Protein AF-A0A1I4RV22-F1 (afdb_monomer)

Structure (mmCIF, N/CA/C/O backbone):
data_AF-A0A1I4RV22-F1
#
_entry.id   AF-A0A1I4RV22-F1
#
loop_
_atom_site.group_PDB
_atom_site.id
_atom_site.type_symbol
_atom_site.label_atom_id
_atom_site.label_alt_id
_atom_site.label_comp_id
_atom_site.label_asym_id
_atom_site.label_entity_id
_atom_site.label_seq_id
_atom_site.pdbx_PDB_ins_code
_atom_site.Cartn_x
_atom_site.Cartn_y
_atom_site.Cartn_z
_atom_site.occupancy
_atom_site.B_iso_or_equiv
_atom_site.auth_seq_id
_atom_site.auth_comp_id
_atom_site.auth_asym_id
_atom_site.auth_atom_id
_atom_site.pdbx_PDB_model_num
ATOM 1 N N . MET A 1 1 ? 9.138 0.463 -0.463 1.00 68.62 1 MET A N 1
ATOM 2 C CA . MET A 1 1 ? 8.761 -0.863 0.075 1.00 68.62 1 MET A CA 1
ATOM 3 C C . MET A 1 1 ? 7.288 -0.863 0.444 1.00 68.62 1 MET A C 1
ATOM 5 O O . MET A 1 1 ? 6.852 -0.019 1.222 1.00 68.62 1 MET A O 1
ATOM 9 N N . HIS A 1 2 ? 6.527 -1.793 -0.128 1.00 86.31 2 HIS A N 1
ATOM 10 C CA . HIS A 1 2 ? 5.065 -1.838 -0.021 1.00 86.31 2 HIS A CA 1
ATOM 11 C C . HIS A 1 2 ? 4.538 -2.118 1.388 1.00 86.31 2 HIS A C 1
ATOM 13 O O . HIS A 1 2 ? 3.397 -1.768 1.672 1.00 86.31 2 HIS A O 1
ATOM 19 N N . LEU A 1 3 ? 5.366 -2.645 2.295 1.00 90.81 3 LEU A N 1
ATOM 20 C CA . LEU A 1 3 ? 5.041 -2.759 3.719 1.00 90.81 3 LEU A CA 1
ATOM 21 C C . LEU A 1 3 ? 4.635 -1.400 4.314 1.00 90.81 3 LEU A C 1
ATOM 23 O O . LEU A 1 3 ? 3.527 -1.242 4.816 1.00 90.81 3 LEU A O 1
ATOM 27 N N . SER A 1 4 ? 5.505 -0.392 4.206 1.00 91.50 4 SER A N 1
ATOM 28 C CA . SER A 1 4 ? 5.252 0.942 4.762 1.00 91.50 4 SER A CA 1
ATOM 29 C C . SER A 1 4 ? 4.073 1.626 4.076 1.00 91.50 4 SER A C 1
ATOM 31 O O . SER A 1 4 ? 3.225 2.210 4.744 1.00 91.50 4 SER A O 1
ATOM 33 N N . PHE A 1 5 ? 3.992 1.523 2.748 1.00 92.50 5 PHE A N 1
ATOM 34 C CA . PHE A 1 5 ? 2.938 2.169 1.968 1.00 92.50 5 PHE A CA 1
ATOM 35 C C . PHE A 1 5 ? 1.549 1.596 2.286 1.00 92.50 5 PHE A C 1
ATOM 37 O O . PHE A 1 5 ? 0.619 2.351 2.567 1.00 92.50 5 PHE A O 1
ATOM 44 N N . THR A 1 6 ? 1.420 0.266 2.326 1.00 94.38 6 THR A N 1
ATOM 45 C CA . THR A 1 6 ? 0.161 -0.417 2.669 1.00 94.38 6 THR A CA 1
ATOM 46 C C . THR A 1 6 ? -0.255 -0.113 4.108 1.00 94.38 6 THR A C 1
ATOM 48 O O . THR A 1 6 ? -1.421 0.188 4.352 1.00 94.38 6 THR A O 1
ATOM 51 N N . SER A 1 7 ? 0.694 -0.120 5.054 1.00 94.25 7 SER A N 1
ATOM 52 C CA . SER A 1 7 ? 0.430 0.213 6.459 1.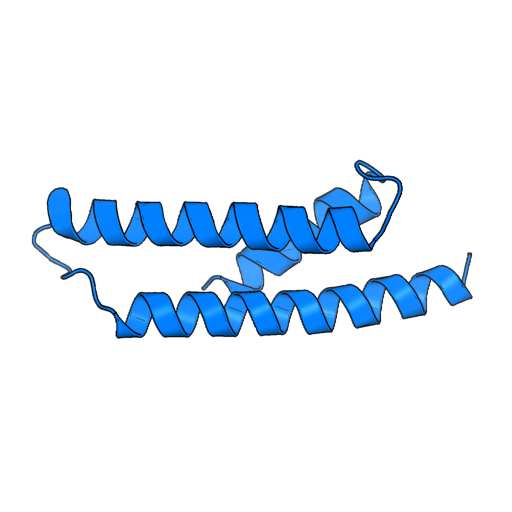00 94.25 7 SER A CA 1
ATOM 53 C C . SER A 1 7 ? -0.059 1.651 6.636 1.00 94.25 7 SER A C 1
ATOM 55 O O . SER A 1 7 ? -1.025 1.875 7.361 1.00 94.25 7 SER A O 1
ATOM 57 N N . LEU A 1 8 ? 0.559 2.626 5.957 1.00 95.38 8 LEU A N 1
ATOM 58 C CA . LEU A 1 8 ? 0.160 4.035 6.043 1.00 95.38 8 LEU A CA 1
ATOM 59 C C . LEU A 1 8 ? -1.263 4.257 5.525 1.00 95.38 8 LEU A C 1
ATOM 61 O O . LEU A 1 8 ? -2.080 4.853 6.227 1.00 95.38 8 LEU A O 1
ATOM 65 N N . TRP A 1 9 ? -1.584 3.735 4.337 1.00 94.56 9 TRP A N 1
ATOM 66 C CA . TRP A 1 9 ? -2.938 3.837 3.786 1.00 94.56 9 TRP A CA 1
ATOM 67 C C . TRP A 1 9 ? -3.966 3.108 4.643 1.00 94.56 9 TRP A C 1
ATOM 69 O O . TRP A 1 9 ? -5.050 3.630 4.889 1.00 94.56 9 TRP A O 1
ATOM 79 N N . GLY A 1 10 ? -3.610 1.930 5.150 1.00 95.38 10 GLY A N 1
ATOM 80 C CA . GLY A 1 10 ? -4.439 1.170 6.075 1.00 95.38 10 GLY A CA 1
ATOM 81 C C . GLY A 1 10 ? -4.786 1.925 7.345 1.00 95.38 10 GLY A C 1
ATOM 82 O O . GLY A 1 10 ? -5.958 2.030 7.706 1.00 95.38 10 GLY A O 1
ATOM 83 N N . MET A 1 11 ? -3.783 2.516 7.991 1.00 95.19 11 MET A N 1
ATOM 84 C CA . MET A 1 11 ? -3.997 3.353 9.169 1.00 95.19 11 MET A CA 1
ATOM 85 C C . MET A 1 11 ? -4.823 4.598 8.840 1.00 95.19 11 MET A C 1
ATOM 87 O O . MET A 1 11 ? -5.693 4.965 9.628 1.00 95.19 11 MET A O 1
ATOM 91 N N . ALA A 1 12 ? -4.584 5.237 7.692 1.00 95.38 12 ALA A N 1
ATOM 92 C CA . ALA A 1 12 ? -5.333 6.415 7.265 1.00 95.38 12 ALA A CA 1
ATOM 93 C C . ALA A 1 12 ? -6.823 6.097 7.067 1.00 95.38 12 ALA A C 1
ATOM 95 O O . ALA A 1 12 ? -7.673 6.796 7.621 1.00 95.38 12 ALA A O 1
ATOM 96 N N . PHE A 1 13 ? -7.154 5.015 6.355 1.00 95.81 13 PHE A N 1
ATOM 97 C CA . PHE A 1 13 ? -8.543 4.593 6.145 1.00 95.81 13 PHE A CA 1
ATOM 98 C C . PHE A 1 13 ? -9.218 4.139 7.440 1.00 95.81 13 PHE A C 1
ATOM 100 O O . PHE A 1 13 ? -10.381 4.470 7.667 1.00 95.81 13 PHE A O 1
ATOM 107 N N . PHE A 1 14 ? -8.496 3.426 8.310 1.00 93.25 14 PHE A N 1
ATOM 108 C CA . PHE A 1 14 ? -9.038 2.976 9.590 1.00 93.25 14 PHE A CA 1
ATOM 109 C C . PHE A 1 14 ? -9.338 4.148 10.534 1.00 93.25 14 PHE A C 1
ATOM 111 O O . PHE A 1 14 ? -10.441 4.241 11.068 1.00 93.25 14 PHE A O 1
ATOM 118 N N . LYS A 1 15 ? -8.388 5.077 10.710 1.00 92.81 15 LYS A N 1
ATOM 119 C CA . LYS A 1 15 ? -8.540 6.222 11.626 1.00 92.81 15 LYS A CA 1
ATOM 120 C C . LYS A 1 15 ? -9.555 7.250 11.143 1.00 92.81 15 LYS A C 1
ATOM 122 O O . LYS A 1 15 ? -10.258 7.827 11.962 1.00 92.81 15 LYS A O 1
ATOM 127 N N . SER A 1 16 ? -9.646 7.472 9.834 1.00 93.81 16 SER A N 1
ATOM 128 C CA . SER A 1 16 ? -10.670 8.357 9.264 1.00 93.81 16 SER A CA 1
ATOM 129 C C . SER A 1 16 ? -12.065 7.722 9.231 1.00 93.81 16 SER A C 1
ATOM 131 O O . SER A 1 16 ? -13.013 8.402 8.850 1.00 93.81 16 SER A O 1
ATOM 133 N N . LYS A 1 17 ? -12.191 6.434 9.603 1.00 91.69 17 LYS A N 1
ATOM 134 C CA . LYS A 1 17 ? -13.413 5.622 9.469 1.00 91.69 17 LYS A CA 1
ATOM 135 C C . LYS A 1 17 ? -13.999 5.716 8.046 1.00 91.69 17 LYS A C 1
ATOM 137 O O . LYS A 1 17 ? -15.208 5.671 7.859 1.00 91.69 17 LYS A O 1
ATOM 142 N N . PHE A 1 18 ? -13.129 5.832 7.034 1.00 93.69 18 PHE A N 1
ATOM 143 C CA . PHE A 1 18 ? -13.528 5.957 5.625 1.00 93.69 18 PHE A CA 1
ATOM 144 C C . PHE A 1 18 ? -14.313 4.733 5.132 1.00 93.69 18 PHE A C 1
ATOM 146 O O . PHE A 1 18 ? -15.159 4.839 4.249 1.00 93.69 18 PHE A O 1
ATOM 153 N N . PHE A 1 19 ? -14.041 3.563 5.717 1.00 94.00 19 PHE A N 1
ATOM 154 C CA . PHE A 1 19 ? -14.814 2.347 5.503 1.00 94.00 19 PHE A CA 1
ATOM 155 C C . PHE A 1 19 ? -15.405 1.836 6.818 1.00 94.00 19 PHE A C 1
ATOM 157 O O . PHE A 1 19 ? -14.698 1.738 7.819 1.00 94.00 19 PHE A O 1
ATOM 164 N N . ASP A 1 20 ? -16.657 1.375 6.768 1.00 90.19 20 ASP A N 1
ATOM 165 C CA . ASP A 1 20 ? -17.369 0.840 7.944 1.00 90.19 20 ASP A CA 1
ATOM 166 C C . ASP A 1 20 ? -16.860 -0.537 8.399 1.00 90.19 20 ASP A C 1
ATOM 168 O O . ASP A 1 20 ? -17.092 -0.971 9.524 1.00 90.19 20 ASP A O 1
ATOM 172 N N . ALA A 1 21 ? -16.180 -1.264 7.509 1.00 93.12 21 ALA A N 1
ATOM 173 C CA . ALA A 1 21 ? -15.725 -2.625 7.758 1.00 93.12 21 ALA A CA 1
ATOM 174 C C . ALA A 1 21 ? -14.205 -2.726 7.635 1.00 93.12 21 ALA A C 1
ATOM 176 O O . ALA A 1 21 ? -13.632 -2.341 6.615 1.00 93.12 21 ALA A O 1
ATOM 177 N N . VAL A 1 22 ? -13.563 -3.356 8.625 1.00 92.56 22 VAL A N 1
ATOM 178 C CA . VAL A 1 22 ? -12.112 -3.629 8.607 1.00 92.56 22 VAL A CA 1
ATOM 179 C C . VAL A 1 22 ? -11.712 -4.387 7.345 1.00 92.56 22 VAL A C 1
ATOM 181 O O . VAL A 1 22 ? -10.746 -4.009 6.699 1.00 92.56 22 VAL A O 1
ATOM 184 N N . ASN A 1 23 ? -12.504 -5.367 6.902 1.00 94.56 23 ASN A N 1
ATOM 185 C CA . ASN A 1 23 ? -12.222 -6.090 5.657 1.00 94.56 23 ASN A CA 1
ATOM 186 C C . ASN A 1 23 ? -12.127 -5.157 4.438 1.00 94.56 23 ASN A C 1
ATOM 188 O O . ASN A 1 23 ? -11.273 -5.370 3.583 1.00 94.56 23 ASN A O 1
ATOM 192 N N . LYS A 1 24 ? -12.951 -4.099 4.369 1.00 95.38 24 LYS A N 1
ATOM 193 C CA 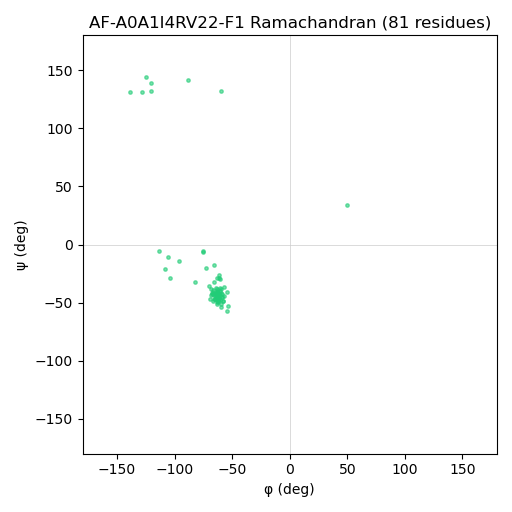. LYS A 1 24 ? -12.857 -3.094 3.299 1.00 95.38 24 LYS A CA 1
ATOM 194 C C . LYS A 1 24 ? -11.565 -2.285 3.428 1.00 95.38 24 LYS A C 1
ATOM 196 O O . LYS A 1 24 ? -10.880 -2.120 2.428 1.00 95.38 24 LYS A O 1
ATOM 201 N N . VAL A 1 25 ? -11.191 -1.862 4.641 1.00 96.00 25 VAL A N 1
ATOM 202 C CA . VAL A 1 25 ? -9.895 -1.201 4.895 1.00 96.00 25 VAL A CA 1
ATOM 203 C C . VAL A 1 25 ? -8.742 -2.065 4.379 1.00 96.00 25 VAL A C 1
ATOM 205 O O . VAL A 1 25 ? -7.947 -1.595 3.572 1.00 96.00 25 VAL A O 1
ATOM 208 N N . LEU A 1 26 ? -8.688 -3.340 4.778 1.00 96.50 26 LEU A N 1
ATOM 209 C CA . LEU A 1 26 ? -7.624 -4.263 4.376 1.00 96.50 26 LEU A CA 1
ATOM 210 C C . LEU A 1 26 ? -7.563 -4.431 2.848 1.00 96.50 26 LEU A C 1
ATOM 212 O O . LEU A 1 26 ? -6.505 -4.259 2.244 1.00 96.50 26 LEU A O 1
ATOM 216 N N . VAL A 1 27 ? -8.699 -4.729 2.210 1.00 97.12 27 VAL A N 1
ATOM 217 C CA . VAL A 1 27 ? -8.759 -4.967 0.759 1.00 97.12 27 VAL A CA 1
ATOM 218 C C . VAL A 1 27 ? -8.354 -3.722 -0.024 1.00 97.12 27 VAL A C 1
ATOM 220 O O . VAL A 1 27 ? -7.520 -3.817 -0.923 1.00 97.12 27 VAL A O 1
ATOM 223 N N . PHE A 1 28 ? -8.889 -2.548 0.317 1.00 97.06 28 PHE A N 1
ATOM 224 C CA . PHE A 1 28 ? -8.569 -1.321 -0.412 1.00 97.06 28 PHE A CA 1
ATOM 225 C C . PHE A 1 28 ? -7.119 -0.880 -0.206 1.00 97.06 28 PHE A C 1
ATOM 227 O O . PHE A 1 28 ? -6.484 -0.456 -1.170 1.00 97.06 28 PHE A O 1
ATOM 234 N N . SER A 1 29 ? -6.555 -1.027 0.996 1.00 96.19 29 SER A N 1
ATOM 235 C CA . SER A 1 29 ? -5.134 -0.743 1.229 1.00 96.19 29 SER A CA 1
ATOM 236 C C . SER A 1 29 ? -4.219 -1.675 0.443 1.00 96.19 29 SER A C 1
ATOM 238 O O . SER A 1 29 ? -3.240 -1.210 -0.143 1.00 96.19 29 SER A O 1
ATOM 240 N N . PHE A 1 30 ? -4.547 -2.970 0.388 1.00 96.44 30 PHE A N 1
ATOM 241 C CA . PHE A 1 30 ? -3.798 -3.931 -0.416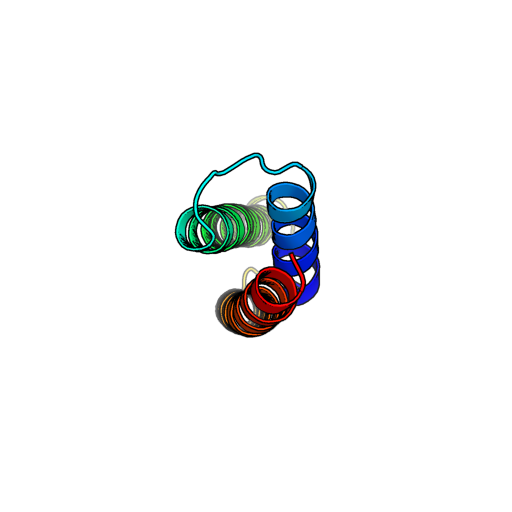 1.00 96.44 30 PHE A CA 1
ATOM 242 C C . PHE A 1 30 ? -3.881 -3.595 -1.904 1.00 96.44 30 PHE A C 1
ATOM 244 O O . PHE A 1 30 ? -2.846 -3.485 -2.551 1.00 96.44 30 PHE A O 1
ATOM 251 N N . LEU A 1 31 ? -5.087 -3.387 -2.443 1.00 96.69 31 LEU A N 1
ATOM 252 C CA . LEU A 1 31 ? -5.287 -3.111 -3.868 1.00 96.69 31 LEU A CA 1
ATOM 253 C C . LEU A 1 31 ? -4.618 -1.807 -4.301 1.00 96.69 31 LEU A C 1
ATOM 255 O O . LEU A 1 31 ? -3.935 -1.790 -5.322 1.00 96.69 31 LEU A O 1
ATOM 259 N N . LEU A 1 32 ? -4.766 -0.737 -3.515 1.00 95.69 32 LEU A N 1
ATOM 260 C CA . LEU A 1 32 ? -4.128 0.546 -3.802 1.00 95.69 32 LEU A CA 1
ATOM 261 C C . LEU A 1 32 ? -2.604 0.399 -3.861 1.00 95.69 32 LEU A C 1
ATOM 263 O O . LEU A 1 32 ? -1.966 0.885 -4.791 1.00 95.69 32 LEU A O 1
ATOM 267 N N . SER A 1 33 ? -2.031 -0.312 -2.891 1.00 94.94 33 SER A N 1
ATOM 268 C CA . SER A 1 33 ? -0.600 -0.595 -2.844 1.00 94.94 33 SER A CA 1
ATOM 269 C C . SER A 1 33 ? -0.154 -1.488 -4.001 1.00 94.94 33 SER A C 1
ATOM 271 O O . SER A 1 33 ? 0.819 -1.169 -4.673 1.00 94.94 33 SER A O 1
ATOM 273 N N . PHE A 1 34 ? -0.873 -2.574 -4.280 1.00 93.25 34 PHE A N 1
ATOM 274 C CA . PHE A 1 34 ? -0.535 -3.525 -5.336 1.00 93.25 34 PHE A CA 1
ATOM 275 C C . PHE A 1 34 ? -0.558 -2.873 -6.721 1.00 93.25 34 PHE A C 1
ATOM 277 O O . PHE A 1 34 ? 0.420 -2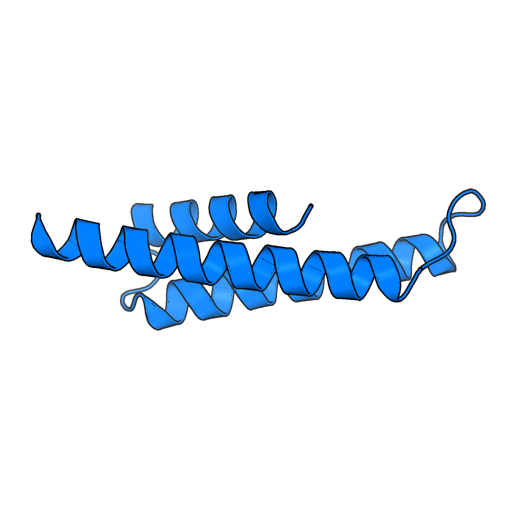.975 -7.458 1.00 93.25 34 PHE A O 1
ATOM 284 N N . VAL A 1 35 ? -1.630 -2.144 -7.051 1.00 95.19 35 VAL A N 1
ATOM 285 C CA . VAL A 1 35 ? -1.747 -1.424 -8.327 1.00 95.19 35 VAL A CA 1
ATOM 286 C C . VAL A 1 35 ? -0.653 -0.369 -8.446 1.00 95.19 35 VAL A C 1
ATOM 288 O O . VAL A 1 35 ? 0.003 -0.292 -9.481 1.00 95.19 35 VAL A O 1
ATOM 291 N N . PHE A 1 36 ? -0.403 0.405 -7.387 1.00 94.00 36 PHE A N 1
ATOM 292 C CA . PHE A 1 36 ? 0.669 1.398 -7.391 1.00 94.00 36 PHE A CA 1
ATOM 293 C C . PHE A 1 36 ? 2.046 0.762 -7.631 1.00 94.00 36 PHE A C 1
ATOM 295 O O . PHE A 1 36 ? 2.830 1.281 -8.418 1.00 94.00 36 PHE A O 1
ATOM 302 N N . GLY A 1 37 ? 2.325 -0.386 -7.011 1.00 91.88 37 GLY A N 1
ATOM 303 C CA . GLY A 1 37 ? 3.590 -1.106 -7.185 1.00 91.88 37 GLY A CA 1
ATOM 304 C C . GLY A 1 37 ? 3.771 -1.611 -8.601 1.00 91.88 37 GLY A C 1
ATOM 305 O O . GLY A 1 37 ? 4.802 -1.365 -9.214 1.00 91.88 37 GLY A O 1
ATOM 306 N N . LEU A 1 38 ? 2.727 -2.231 -9.151 1.00 91.69 38 LEU A N 1
ATOM 307 C CA . LEU A 1 38 ? 2.719 -2.697 -10.532 1.00 91.69 38 LEU A CA 1
ATOM 308 C C . LEU A 1 38 ? 3.000 -1.543 -11.507 1.00 91.69 38 LEU A C 1
ATOM 310 O O . LEU A 1 38 ? 3.805 -1.688 -12.421 1.00 91.69 38 LEU A O 1
ATOM 314 N N . LEU A 1 39 ? 2.372 -0.382 -11.290 1.00 93.38 39 LEU A N 1
ATOM 315 C CA . LEU A 1 39 ? 2.581 0.807 -12.116 1.00 93.38 39 LEU A CA 1
ATOM 316 C C . LEU A 1 39 ? 4.021 1.325 -12.047 1.00 93.38 39 LEU A C 1
ATOM 318 O O . LEU A 1 39 ? 4.547 1.744 -13.074 1.00 93.38 39 LEU A O 1
ATOM 322 N N . ILE A 1 40 ? 4.661 1.292 -10.874 1.00 91.94 40 ILE A N 1
ATOM 323 C CA . ILE A 1 40 ? 6.065 1.696 -10.728 1.00 91.94 40 ILE A CA 1
ATOM 324 C C . ILE A 1 40 ? 6.997 0.720 -11.452 1.00 91.94 40 ILE A C 1
ATOM 326 O O . ILE A 1 40 ? 7.871 1.186 -12.177 1.00 91.94 40 ILE A O 1
ATOM 330 N N . GLU A 1 41 ? 6.773 -0.591 -11.350 1.00 91.56 41 GLU A N 1
ATOM 331 C CA . GLU A 1 41 ? 7.565 -1.596 -12.081 1.00 91.56 41 GLU A CA 1
ATOM 332 C C . GLU A 1 41 ? 7.417 -1.437 -13.599 1.00 91.56 41 GLU A C 1
ATOM 334 O O . GLU A 1 41 ? 8.400 -1.439 -14.342 1.00 91.56 41 GLU A O 1
ATOM 339 N N . PHE A 1 42 ? 6.189 -1.202 -14.074 1.00 90.75 42 PHE A N 1
ATOM 340 C CA . PHE A 1 42 ? 5.945 -0.862 -15.474 1.00 90.75 42 PHE A CA 1
ATOM 341 C C . PHE A 1 42 ? 6.665 0.431 -15.873 1.00 90.75 42 PHE A C 1
ATOM 343 O O . PHE A 1 42 ? 7.360 0.465 -16.887 1.00 90.75 42 PHE A O 1
ATOM 350 N N . ALA A 1 43 ? 6.552 1.491 -15.073 1.00 91.88 43 ALA A N 1
ATOM 351 C CA . ALA A 1 43 ? 7.245 2.746 -15.338 1.00 91.88 43 ALA A CA 1
ATOM 352 C C . ALA A 1 43 ? 8.770 2.559 -15.372 1.00 91.88 43 ALA A C 1
ATOM 354 O O . ALA A 1 43 ? 9.430 3.141 -16.226 1.00 91.88 43 ALA A O 1
ATOM 355 N N . GLN A 1 44 ? 9.337 1.720 -14.507 1.00 90.12 44 GLN A N 1
ATOM 356 C CA . GLN A 1 44 ? 10.765 1.407 -14.518 1.00 90.12 44 GLN A CA 1
ATOM 357 C C . GLN A 1 44 ? 11.169 0.686 -15.805 1.00 90.12 44 GLN A C 1
ATOM 359 O O . GLN A 1 44 ? 12.139 1.096 -16.440 1.00 90.12 44 GLN A O 1
ATOM 364 N N . GLY A 1 45 ? 10.390 -0.304 -16.247 1.00 89.38 45 GLY A N 1
ATOM 365 C CA . GLY A 1 45 ? 10.661 -1.036 -17.486 1.00 89.38 45 GLY A CA 1
ATOM 366 C C . GLY A 1 45 ? 10.543 -0.198 -18.766 1.00 89.38 45 GLY A C 1
ATOM 367 O O . GLY A 1 45 ? 11.271 -0.452 -19.721 1.00 89.38 45 GLY A O 1
ATOM 368 N N . PHE A 1 46 ? 9.649 0.797 -18.799 1.00 89.88 46 PHE A N 1
ATOM 369 C CA . PHE A 1 46 ? 9.366 1.579 -20.013 1.00 89.88 46 PHE A CA 1
ATOM 370 C C . PHE A 1 46 ? 9.977 2.984 -20.031 1.00 89.88 46 PHE A C 1
ATOM 372 O O . PHE A 1 46 ? 10.248 3.514 -21.107 1.00 89.88 46 PHE A O 1
ATOM 379 N N . LEU A 1 47 ? 10.164 3.612 -18.870 1.00 91.50 47 LEU A N 1
ATOM 380 C CA . LEU A 1 47 ? 10.542 5.026 -18.754 1.00 91.50 47 LEU A CA 1
ATOM 381 C C . LEU A 1 47 ? 11.941 5.234 -18.165 1.00 91.50 47 LEU A C 1
ATOM 383 O O . LEU A 1 47 ? 12.403 6.373 -18.110 1.00 91.50 47 LEU A O 1
ATOM 387 N N . THR A 1 48 ? 12.626 4.176 -17.719 1.00 89.12 48 THR A N 1
ATOM 388 C CA . THR A 1 48 ? 13.966 4.293 -17.127 1.00 89.12 48 THR A CA 1
ATOM 389 C C . THR A 1 48 ? 14.982 3.407 -17.840 1.00 89.12 48 THR A C 1
ATOM 391 O O . THR A 1 48 ? 14.666 2.315 -18.293 1.00 89.12 48 THR A O 1
ATOM 394 N N . THR A 1 49 ? 16.222 3.888 -17.954 1.00 83.00 49 THR A N 1
ATOM 395 C CA . THR A 1 49 ? 17.347 3.151 -18.565 1.00 83.00 49 THR A CA 1
ATOM 396 C C . THR A 1 49 ? 18.343 2.629 -17.530 1.00 83.00 49 THR A C 1
ATOM 398 O O . THR A 1 49 ? 19.225 1.840 -17.856 1.00 83.00 49 THR A O 1
ATOM 401 N N . THR A 1 50 ? 18.219 3.073 -16.277 1.00 84.00 50 THR A N 1
ATOM 402 C CA . THR A 1 50 ? 19.140 2.758 -15.175 1.00 84.00 50 THR A CA 1
ATOM 403 C C . THR A 1 50 ? 18.667 1.602 -14.302 1.00 84.00 50 THR A C 1
ATOM 405 O O . THR A 1 50 ? 19.453 1.081 -13.512 1.00 84.00 50 THR A O 1
ATOM 408 N N . ARG A 1 51 ? 17.398 1.196 -14.417 1.00 78.31 51 ARG A N 1
ATOM 409 C CA . ARG A 1 51 ? 16.809 0.117 -13.626 1.00 78.31 51 ARG A CA 1
ATOM 410 C C . ARG A 1 51 ? 15.917 -0.739 -14.514 1.00 78.31 51 ARG A C 1
ATOM 412 O O . ARG A 1 51 ? 15.106 -0.215 -15.264 1.00 78.31 51 ARG A O 1
ATOM 419 N N . SER A 1 52 ? 16.101 -2.052 -14.444 1.00 78.75 52 SER A N 1
ATOM 420 C CA . SER A 1 52 ? 15.232 -3.009 -15.133 1.00 78.75 52 SER A CA 1
ATOM 421 C C . SER A 1 52 ? 14.059 -3.362 -14.228 1.00 78.75 52 SER A C 1
ATOM 423 O O . SER A 1 52 ? 14.252 -3.496 -13.021 1.00 78.75 52 SER A O 1
ATOM 425 N N . ALA A 1 53 ? 12.868 -3.506 -14.809 1.00 80.62 53 ALA A N 1
ATOM 426 C CA . ALA A 1 53 ? 11.744 -4.118 -14.110 1.00 80.62 53 ALA A CA 1
ATOM 427 C C . ALA A 1 53 ? 12.124 -5.554 -13.719 1.00 80.62 53 ALA A C 1
ATOM 429 O O . ALA A 1 53 ? 12.638 -6.298 -14.560 1.00 80.62 53 ALA A O 1
ATOM 430 N N . ASP A 1 54 ? 11.884 -5.934 -12.464 1.00 85.75 54 ASP A N 1
ATOM 431 C CA . ASP A 1 54 ? 12.254 -7.249 -11.941 1.00 85.75 54 ASP A CA 1
ATOM 432 C C . ASP A 1 54 ? 11.050 -7.927 -11.277 1.00 85.75 54 ASP A C 1
ATOM 434 O O . ASP A 1 54 ? 10.355 -7.373 -10.425 1.00 85.75 54 ASP A O 1
ATOM 438 N N . VAL A 1 55 ? 10.814 -9.186 -11.645 1.00 88.25 55 VAL A N 1
ATOM 439 C CA . VAL A 1 55 ? 9.795 -10.029 -11.011 1.00 88.25 55 VAL A CA 1
ATOM 440 C C . VAL A 1 55 ? 10.090 -10.203 -9.518 1.00 88.25 55 VAL A C 1
ATOM 442 O O . VAL A 1 55 ? 9.159 -10.332 -8.721 1.00 88.25 55 VAL A O 1
ATOM 445 N N . SER A 1 56 ? 11.365 -10.172 -9.119 1.00 90.44 56 SER A N 1
ATOM 446 C CA . SER A 1 56 ? 11.764 -10.224 -7.713 1.00 90.44 56 SER A CA 1
ATOM 447 C C . SER A 1 56 ? 11.268 -9.003 -6.923 1.00 90.44 56 SER A C 1
ATOM 449 O O . SER A 1 56 ? 10.775 -9.173 -5.803 1.00 90.44 56 SER A O 1
ATOM 451 N N . ASP A 1 57 ? 11.274 -7.809 -7.530 1.00 89.44 57 ASP A N 1
ATOM 452 C CA . ASP A 1 57 ? 10.747 -6.581 -6.927 1.00 89.44 57 ASP A CA 1
ATOM 453 C C . ASP A 1 57 ? 9.213 -6.675 -6.777 1.00 89.44 57 ASP A C 1
ATOM 455 O O . ASP A 1 57 ? 8.672 -6.388 -5.703 1.00 89.44 57 ASP A O 1
ATOM 459 N N . ILE A 1 58 ? 8.501 -7.208 -7.783 1.00 90.69 58 ILE A N 1
ATOM 460 C CA . ILE A 1 58 ? 7.053 -7.490 -7.691 1.00 90.69 58 ILE A CA 1
ATOM 461 C C . ILE A 1 58 ? 6.751 -8.447 -6.528 1.00 90.69 58 ILE A C 1
ATOM 463 O O . ILE A 1 58 ? 5.862 -8.174 -5.716 1.00 90.69 58 ILE A O 1
ATOM 467 N N . LEU A 1 59 ? 7.488 -9.557 -6.415 1.00 93.25 59 LEU A N 1
ATOM 468 C CA . LEU A 1 59 ? 7.293 -10.543 -5.346 1.00 93.25 59 LEU A CA 1
ATOM 469 C C . LEU A 1 59 ? 7.564 -9.942 -3.963 1.00 93.25 59 LEU A C 1
ATOM 471 O O . LEU A 1 59 ? 6.758 -10.120 -3.047 1.00 93.25 59 LEU A O 1
ATOM 475 N N . ALA A 1 60 ? 8.656 -9.191 -3.809 1.00 93.88 60 ALA A N 1
ATOM 476 C CA . ALA A 1 60 ? 8.982 -8.505 -2.563 1.00 93.88 60 ALA A CA 1
ATOM 477 C C . ALA A 1 60 ? 7.893 -7.491 -2.173 1.00 93.88 60 ALA A C 1
ATOM 479 O O . ALA A 1 60 ? 7.510 -7.395 -1.003 1.00 93.88 60 ALA A O 1
ATOM 480 N N . ASN A 1 61 ? 7.345 -6.771 -3.154 1.00 93.94 61 ASN A N 1
ATOM 481 C CA . ASN A 1 61 ? 6.262 -5.816 -2.950 1.00 93.94 61 ASN A CA 1
ATOM 482 C C . ASN A 1 61 ? 4.963 -6.508 -2.510 1.00 93.94 61 ASN A C 1
ATOM 484 O O . ASN A 1 61 ? 4.330 -6.062 -1.549 1.00 93.94 61 ASN A O 1
ATOM 488 N N . VAL A 1 62 ? 4.604 -7.634 -3.132 1.00 94.50 62 VAL A N 1
ATOM 489 C CA . VAL A 1 62 ? 3.442 -8.444 -2.732 1.00 94.50 62 VAL A CA 1
ATOM 490 C C . VAL A 1 62 ? 3.612 -8.989 -1.313 1.00 94.50 62 VAL A C 1
ATOM 492 O O . VAL A 1 62 ? 2.713 -8.820 -0.490 1.00 94.50 62 VAL A O 1
ATOM 495 N N . LEU A 1 63 ? 4.763 -9.583 -0.986 1.00 96.31 63 LEU A N 1
ATOM 496 C CA . LEU A 1 63 ? 5.033 -10.113 0.356 1.00 96.31 63 LEU A CA 1
ATOM 497 C C . LEU A 1 63 ? 5.000 -9.012 1.423 1.00 96.31 63 LEU A C 1
ATOM 499 O O . LEU A 1 63 ? 4.396 -9.190 2.481 1.00 96.31 63 LEU A O 1
ATOM 503 N N . GLY A 1 64 ? 5.588 -7.849 1.130 1.00 95.81 64 GLY A N 1
ATOM 504 C CA . GLY A 1 64 ? 5.535 -6.689 2.016 1.00 95.81 64 GLY A CA 1
ATOM 505 C C . GLY A 1 64 ? 4.107 -6.185 2.240 1.00 95.81 64 GLY A C 1
ATOM 506 O O . GLY A 1 64 ? 3.743 -5.862 3.371 1.00 95.81 64 GLY A O 1
ATOM 507 N N . ALA A 1 65 ? 3.279 -6.150 1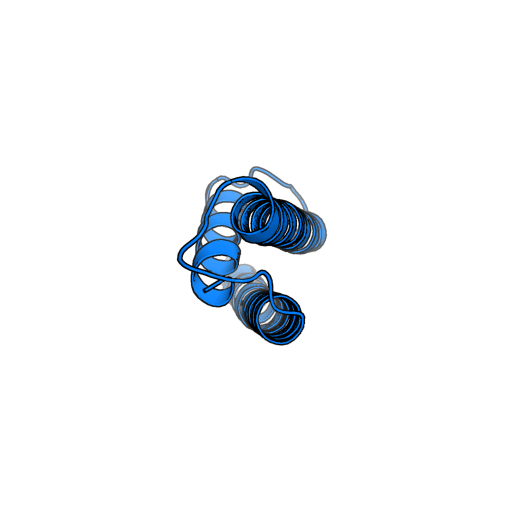.193 1.00 95.94 65 ALA A N 1
ATOM 508 C CA . ALA A 1 65 ? 1.872 -5.781 1.309 1.00 95.94 65 ALA A CA 1
ATOM 509 C C . ALA A 1 65 ? 1.071 -6.808 2.128 1.00 95.94 65 ALA A C 1
ATOM 511 O O . ALA A 1 65 ? 0.298 -6.414 2.997 1.00 95.94 65 ALA A O 1
ATOM 512 N N . LEU A 1 66 ? 1.285 -8.113 1.924 1.00 96.12 66 LEU A N 1
ATOM 513 C CA . LEU A 1 66 ? 0.626 -9.163 2.714 1.00 96.12 66 LEU A CA 1
ATOM 514 C C . LEU A 1 66 ? 0.992 -9.078 4.202 1.00 96.12 66 LEU A C 1
ATOM 516 O O . LEU A 1 66 ? 0.110 -9.169 5.058 1.00 96.12 66 LEU A O 1
ATOM 520 N N . LEU A 1 67 ? 2.269 -8.834 4.515 1.00 97.12 67 LEU A N 1
ATOM 521 C CA . LEU A 1 67 ? 2.713 -8.622 5.892 1.00 97.12 67 LEU A CA 1
ATOM 522 C C . LEU A 1 67 ? 2.046 -7.385 6.515 1.00 97.12 67 LEU A C 1
ATOM 524 O O . LEU A 1 67 ? 1.560 -7.458 7.642 1.00 97.12 67 LEU A O 1
ATOM 528 N N . ALA A 1 68 ? 1.955 -6.274 5.776 1.00 96.50 68 ALA A N 1
ATOM 529 C CA . ALA A 1 68 ? 1.257 -5.074 6.240 1.00 96.50 68 ALA A CA 1
ATOM 530 C C . ALA A 1 68 ? -0.215 -5.351 6.568 1.00 96.50 68 ALA A C 1
ATOM 532 O O . ALA A 1 68 ? -0.713 -4.897 7.594 1.00 96.50 68 ALA A O 1
ATOM 533 N N . ILE A 1 69 ? -0.906 -6.120 5.721 1.00 97.31 69 ILE A N 1
ATOM 534 C CA . ILE A 1 69 ? -2.305 -6.500 5.941 1.00 97.31 69 ILE A CA 1
ATOM 535 C C . ILE A 1 69 ? -2.463 -7.355 7.197 1.00 97.31 69 ILE A C 1
ATOM 537 O O . ILE A 1 69 ? -3.382 -7.109 7.977 1.00 97.31 69 ILE A O 1
ATOM 541 N N . ALA A 1 70 ? -1.561 -8.308 7.438 1.00 96.81 70 ALA A N 1
ATOM 542 C CA . ALA A 1 70 ? -1.580 -9.109 8.660 1.00 96.81 70 ALA A CA 1
ATOM 543 C C . ALA A 1 70 ? -1.402 -8.235 9.916 1.00 96.81 70 ALA A C 1
ATOM 545 O O . ALA A 1 70 ? -2.181 -8.351 10.865 1.00 96.81 70 ALA A O 1
ATOM 546 N N . MET A 1 71 ? -0.429 -7.315 9.896 1.00 96.31 71 MET A N 1
ATOM 547 C CA . MET A 1 71 ? -0.186 -6.370 10.993 1.00 96.31 71 MET A CA 1
ATOM 548 C C . MET A 1 71 ? -1.380 -5.437 11.224 1.00 96.31 71 MET A C 1
ATOM 550 O O . MET A 1 71 ? -1.784 -5.214 12.364 1.00 96.31 71 MET A O 1
ATOM 554 N N . LEU A 1 72 ? -1.966 -4.911 10.149 1.00 95.88 72 LEU A N 1
ATOM 555 C CA . LEU A 1 72 ? -3.109 -4.007 10.208 1.00 95.88 72 LEU A CA 1
ATOM 556 C C . LEU A 1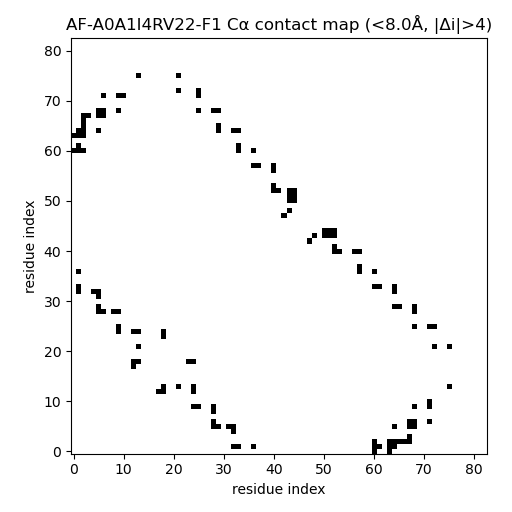 72 ? -4.362 -4.713 10.728 1.00 95.88 72 LEU A C 1
ATOM 558 O O . LEU A 1 72 ? -5.073 -4.153 11.554 1.00 95.88 72 LEU A O 1
ATOM 562 N N . ASN A 1 73 ? -4.611 -5.953 10.304 1.00 96.12 73 ASN A N 1
ATOM 563 C CA . ASN A 1 73 ? -5.716 -6.753 10.821 1.00 96.12 73 ASN A CA 1
ATOM 564 C C . ASN A 1 73 ? -5.564 -7.003 12.329 1.00 96.12 73 ASN A C 1
ATOM 566 O O . ASN A 1 73 ? -6.511 -6.798 13.084 1.00 96.12 73 ASN A O 1
ATOM 570 N N . ALA A 1 74 ? -4.364 -7.392 12.775 1.00 95.44 74 ALA A N 1
ATOM 571 C CA . ALA A 1 74 ? -4.074 -7.573 14.196 1.00 95.44 74 ALA A CA 1
ATOM 572 C C . ALA A 1 74 ? -4.299 -6.275 14.988 1.00 95.44 74 ALA A C 1
ATOM 574 O O . ALA A 1 74 ? -4.962 -6.296 16.023 1.00 95.44 74 ALA A O 1
ATOM 575 N N . TYR A 1 75 ? -3.819 -5.143 14.464 1.00 93.81 75 TYR A N 1
ATOM 576 C CA . TYR A 1 75 ? -4.028 -3.827 15.064 1.00 93.81 75 TYR A CA 1
ATOM 577 C C . TYR A 1 75 ? -5.515 -3.478 15.180 1.00 93.81 75 TYR A C 1
ATOM 579 O O . TYR A 1 75 ? -5.982 -3.184 16.278 1.00 93.81 75 TYR A O 1
ATOM 587 N N . CYS A 1 76 ? -6.269 -3.550 14.079 1.00 90.88 76 CYS A N 1
ATOM 588 C CA . CYS A 1 76 ? -7.686 -3.192 14.046 1.00 90.88 76 CYS A CA 1
ATOM 589 C C . CYS A 1 76 ? -8.534 -4.053 14.987 1.00 90.88 76 CYS A C 1
ATOM 591 O O . CYS A 1 76 ? -9.463 -3.535 15.599 1.00 90.88 76 CYS A O 1
ATOM 593 N N . ASN A 1 77 ? -8.232 -5.348 15.107 1.00 89.62 77 ASN A N 1
ATOM 594 C CA . ASN A 1 77 ? -8.946 -6.225 16.035 1.00 89.62 77 ASN A CA 1
ATOM 595 C C . ASN A 1 77 ? -8.619 -5.864 17.488 1.00 89.62 77 ASN A C 1
ATOM 597 O O . ASN A 1 77 ? -9.539 -5.621 18.256 1.00 89.62 77 ASN A O 1
ATOM 601 N N . ALA A 1 78 ? -7.339 -5.673 17.820 1.00 90.31 78 ALA A N 1
ATOM 602 C CA . ALA A 1 78 ? -6.938 -5.248 19.161 1.00 90.31 78 ALA A CA 1
ATOM 603 C C . ALA A 1 78 ? -7.504 -3.873 19.566 1.00 90.31 78 ALA A C 1
ATOM 605 O O . ALA A 1 78 ? -7.660 -3.609 20.751 1.00 90.31 78 ALA A O 1
ATOM 606 N N . THR A 1 79 ? -7.801 -2.983 18.608 1.00 85.00 79 THR A N 1
ATOM 607 C CA . THR A 1 79 ? -8.421 -1.678 18.918 1.00 85.00 79 THR A CA 1
ATOM 608 C C . THR A 1 79 ? -9.932 -1.765 19.096 1.00 85.00 79 THR A C 1
ATOM 610 O O . THR A 1 79 ? -10.480 -1.006 19.886 1.00 85.00 79 THR A O 1
ATOM 613 N N . LYS A 1 80 ? -10.608 -2.676 18.385 1.00 73.88 80 LYS A N 1
ATOM 614 C CA . LYS A 1 80 ? -12.048 -2.911 18.567 1.00 73.88 80 LYS A CA 1
ATOM 615 C C . LYS A 1 80 ? -12.389 -3.433 19.956 1.00 73.88 80 LYS A C 1
ATOM 617 O O . LYS A 1 80 ? -13.483 -3.173 20.421 1.00 73.88 80 LYS A O 1
ATOM 622 N N . ASP A 1 81 ? -11.468 -4.146 20.597 1.00 66.62 81 ASP A N 1
ATOM 623 C CA . ASP A 1 81 ? -11.668 -4.672 21.952 1.00 66.62 81 ASP A CA 1
ATOM 624 C C . ASP A 1 81 ? -11.558 -3.582 23.044 1.00 66.62 81 ASP A C 1
ATOM 626 O O . ASP A 1 81 ? -11.790 -3.863 24.218 1.00 66.62 81 ASP A O 1
ATOM 630 N N . ILE A 1 82 ? -11.171 -2.350 22.675 1.00 66.88 82 ILE A N 1
ATOM 631 C CA . ILE A 1 82 ? -10.957 -1.214 23.590 1.00 66.88 82 ILE A CA 1
ATOM 632 C C . ILE A 1 82 ? -12.060 -0.139 23.446 1.00 66.88 82 ILE A C 1
ATOM 634 O O . ILE A 1 82 ? -12.244 0.653 24.371 1.00 66.88 82 ILE A O 1
ATOM 638 N N . GLU A 1 83 ? -12.775 -0.095 22.312 1.00 54.47 83 GLU A N 1
ATOM 639 C CA . GLU A 1 83 ? -13.927 0.802 22.056 1.00 54.47 83 GLU A CA 1
ATOM 640 C C . GLU A 1 83 ? -15.247 0.173 22.536 1.00 54.47 83 GLU A C 1
ATOM 642 O O . GLU A 1 83 ? -16.060 0.920 23.130 1.00 54.47 83 GLU A O 1
#

InterPro domains:
  IPR006976 VanZ-LLP1 [PF04892] (7-72)

Nearest PDB structures (foldseek):
  7blz-assembly1_L  TM=5.159E-01  e=9.598E+00  Cyanidioschyzon merolae strain 10D

Sequence (83 aa):
MHLSFTSLWGMAFF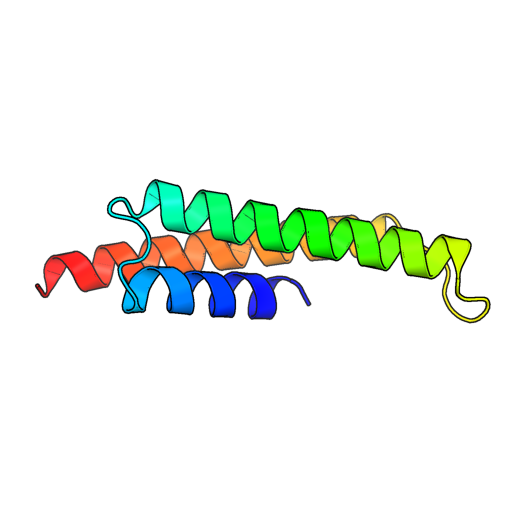KSKFFDAVNKVLVFSFLLSFVFGLLIEFAQGFLTTTRSADVSDILANVLGALLAIAMLNAYCNATKDIE

Mean predicted aligned error: 3.95 Å

Solvent-accessible surface area (backbone atoms only — not comparable to full-atom values): 4451 Å² total; per-residue (Å²): 114,34,30,61,54,16,38,52,48,30,51,51,34,56,75,67,54,73,45,96,41,70,70,54,30,49,51,52,18,43,50,55,41,51,54,52,50,53,51,50,41,50,44,29,55,74,74,42,92,89,48,77,53,48,72,67,58,54,50,52,34,51,52,27,27,53,52,21,44,54,54,49,52,54,49,55,54,64,50,60,80,74,111

Foldseek 3Di:
DLLVQLLVQLCVCVVVVVDVDSVVSLVVSLVVQLVVQVVVLVCCCPVHDPDHRDVVSSVVNNVSSVVSSVVSVVVSVVVVVVD

pLDDT: mean 90.95, std 7.63, range [54.47, 97.31]

Secondary structure (DSSP, 8-state):
-HHHHHHHHHHHHHHTT-SSSHHHHHHHHHHHHHHHHHHHHHHHHHH-SS----HHHHHHHHHHHHHHHHHHHHHHHHHHTT-

Organism: NCBI:txid29536

Radius of gyration: 14.59 Å; Cα contacts (8 Å, |Δi|>4): 73; chains: 1; bounding box: 36×19×44 Å

=== Feature glossary ===
Key to the feature types in this record:

pLDDT. pLDDT is the predicted lDDT-Cα score: AlphaFold's confidence that the local environment of each residue (all inter-atomic distances within 15 Å) is correctly placed. It is a per-residue number between 0 and 100, with higher meaning more reliable.

Radius of gyration, Cα contacts, bounding box. The geometric summary reports three shape descriptors. Rg (radius of gyration) measures how spread out the Cα atoms are about their centre of mass; compact globular proteins have small Rg, elongated or unfolded ones large. Cα contacts (<8 Å, |i−j|>4) count 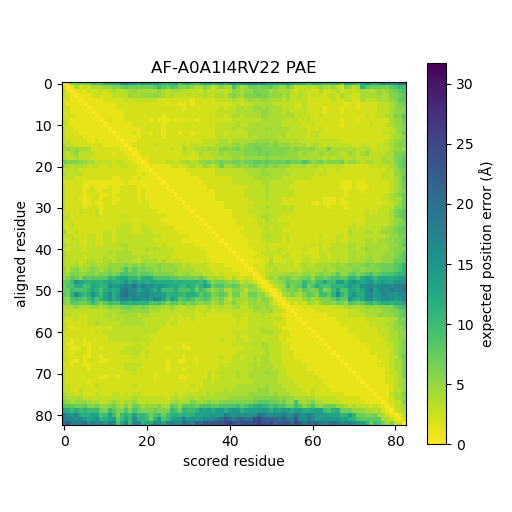long-range residue pairs in spatial proximity — high for tightly packed folds, near zero for rods or random coil. The bounding-box extents give the protein's footprint along x, y, z in Å.

Backbone torsions (φ/ψ). Backbone dihedral angles. Every residue except chain termini has a φ (preceding-C → N → Cα → C) and a ψ (N → Cα → C → next-N). They are reported in degrees following the IUPAC sign convention. Secondary structure is essentially a statement about which (φ, ψ) basin each residue occupies.

Contact-map, Ramachandran, and PAE plots. Plot images: a contact map (which residues are close in 3D, as an N×N binary image), a Ramachandran scatter (backbone torsion angles, revealing secondary-structure composition at a glance), and — for AlphaFold structures — a PAE heatmap (pairwise prediction confidence).

Predicted aligned error. Predicted Aligned Error (PAE) is an AlphaFold confidence matrix: entry (i, j) is the expected error in the position of residue j, in ångströms, when the prediction is superimposed on the true structure at residue i. Low PAE within a block of residues means that block is internally rigid and well-predicted; high PAE between two blocks means their relative placement is uncertain even if each block individually is confident.

Secondary structure (3-state, P-SEA). Thre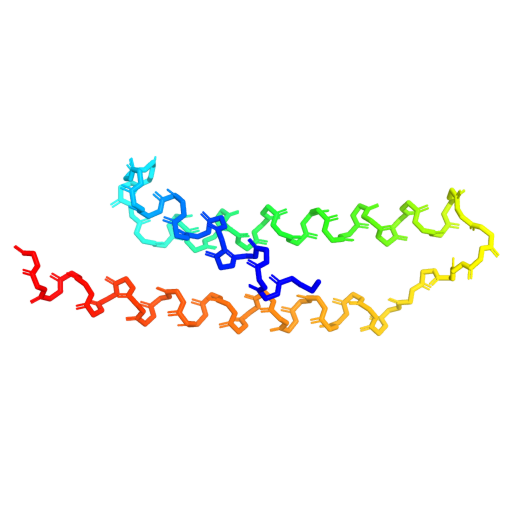e-state secondary structure (P-SEA) collapses the eight DSSP classes into helix (a), strand (b), and coil (c). P-SEA assigns these from Cα geometry alone — distances and angles — without requiring backbone oxygens, so it works on any Cα trace.

Solvent-accessible surface area. Solvent-accessible surface area (SASA) is the area in Å² traced out by the centre of a 1.4 Å probe sphere (a water molecule) rolled over the protein's van der Waals surface (Shrake–Rupley / Lee–Richards construction). Buried residues have near-zero SASA; fully exposed residues can exceed 200 Å². The total SASA scales roughly with the number of surface residues.

Foldseek 3Di. The Foldseek 3Di string encodes local tertiary geometry as a 20-letter alphabet — one character per residue — derived from the relative positions of nearby Cα atoms. Unlike the amino-acid sequence, 3Di is a direct function of the 3D structure, so two proteins with the same fold have similar 3Di strings even at low sequence identity.

B-factor. For experimental (PDB) structures, the B-factor (temperature factor) quantifies the positional spread of each atom in the crystal — a combination of thermal vibration and static disorder — in units of Å². High B-factors mark flexible loops or poorly resolved regions; low B-factors mark the rigid, well-ordered core.

mmCIF coordinates. The mmCIF block holds the 3D Cartesian coordinates of each backbone atom (N, Cα, C, O) in ångströms. mmCIF is the PDB's canonical archive format — a tagged-loop text representation of the atomic model.

InterPro / GO / CATH / organism. Functional annotations link the protein to curated databases. InterPro entries identify conserved domains and families by matching the sequence against member-database signatures (Pfam, PROSITE, CDD, …). Gene Ontology (GO) terms describe molecular function, biological process, and cellular component in a controlled vocabulary. CATH places the structure in a hierarchical fold classification (Class/Architecture/Topology/Homologous-superfamily). The organism is the source species.

Rendered structure images. Structure images are PyMOL renders from six orthogonal camera directions. Cartoon representation draws helices as coils and strands as arrows; sticks shows the backbone as bonds; surface shows the solvent-excluded envelope. Rainbow coloring maps sequence position to hue (blue→red, N→C); chain coloring assigns a distinct color per polypeptide.

Sequence. This is the polypeptide sequence — one letter per residue, N-terminus first. Length ranges from a few dozen residues for small domains to over a thousand for large multi-domain proteins.

Secondary structure (8-state, DSSP). The SS8 string is DSSP's per-residue secondary-structure call. α-helix (H) means an i→i+4 H-bond ladder; β-strand (E) means the residue participates in a β-sheet; 3₁₀ (G) and π (I) are tighter and wider helices; T/S are turns/bends; '-' is loop.

Nearest PDB structures. Structural nearest neighbors (via Foldseek easy-search vs the PDB). Reported per hit: target PDB id, E-value, and alignment TM-score. A TM-score above ~0.5 is the conventional threshold for 'same fold'.